Protein AF-A0A016V429-F1 (afdb_monomer_lite)

Structure (mmCIF, N/CA/C/O backbone):
data_AF-A0A016V429-F1
#
_entry.id   AF-A0A016V429-F1
#
loop_
_atom_site.group_PDB
_atom_site.id
_atom_site.type_symbol
_atom_site.label_atom_id
_atom_site.label_alt_id
_atom_site.label_comp_id
_atom_site.label_asym_id
_atom_site.label_entity_id
_atom_site.label_seq_id
_atom_site.pdbx_PDB_ins_code
_atom_site.Cartn_x
_atom_site.Cartn_y
_atom_site.Cartn_z
_atom_site.occupancy
_atom_site.B_iso_or_equiv
_atom_site.auth_seq_id
_atom_site.auth_comp_id
_atom_site.auth_asym_id
_atom_site.auth_atom_id
_atom_site.pdbx_PDB_model_num
ATOM 1 N N . MET A 1 1 ? 14.340 -14.396 -4.090 1.00 57.50 1 MET A N 1
ATOM 2 C CA . MET A 1 1 ? 15.186 -13.179 -4.189 1.00 57.50 1 MET A CA 1
ATOM 3 C C . MET A 1 1 ? 15.338 -12.693 -5.627 1.00 57.50 1 MET A C 1
ATOM 5 O O . MET A 1 1 ? 15.402 -11.489 -5.835 1.00 57.50 1 MET A O 1
ATOM 9 N N . GLU A 1 2 ? 15.303 -13.604 -6.596 1.00 68.06 2 GLU A N 1
ATOM 10 C CA . GLU A 1 2 ? 15.478 -13.384 -8.040 1.00 68.06 2 GLU A CA 1
ATOM 11 C C . GLU A 1 2 ? 14.732 -12.174 -8.629 1.00 68.06 2 GLU A C 1
ATOM 13 O O . GLU A 1 2 ? 15.353 -11.288 -9.207 1.00 68.06 2 GLU A O 1
ATOM 18 N N . ARG A 1 3 ? 13.422 -12.032 -8.366 1.00 79.69 3 ARG A N 1
ATOM 19 C CA . ARG A 1 3 ? 12.619 -10.899 -8.879 1.00 79.69 3 ARG A CA 1
ATOM 20 C C . ARG A 1 3 ? 13.082 -9.516 -8.407 1.00 79.69 3 ARG A C 1
ATOM 22 O O . ARG A 1 3 ? 12.845 -8.533 -9.094 1.00 79.69 3 ARG A O 1
ATOM 29 N N . ARG A 1 4 ? 13.695 -9.414 -7.223 1.00 83.88 4 ARG A N 1
ATOM 30 C CA . ARG A 1 4 ? 14.207 -8.132 -6.702 1.00 83.88 4 ARG A CA 1
ATOM 31 C C . ARG A 1 4 ? 15.504 -7.739 -7.391 1.00 83.88 4 ARG A C 1
ATOM 33 O O . ARG A 1 4 ? 15.675 -6.572 -7.711 1.00 83.88 4 ARG A O 1
ATOM 40 N N . ALA A 1 5 ? 16.392 -8.711 -7.592 1.00 88.81 5 ALA A N 1
ATOM 41 C CA . ALA A 1 5 ? 17.659 -8.496 -8.275 1.00 88.81 5 ALA A CA 1
ATOM 42 C C . ALA A 1 5 ? 17.420 -8.072 -9.730 1.00 88.81 5 ALA A C 1
ATOM 44 O O . ALA A 1 5 ? 17.981 -7.070 -10.155 1.00 88.81 5 ALA A O 1
ATOM 45 N N . ALA A 1 6 ? 16.494 -8.741 -10.425 1.00 94.00 6 ALA A N 1
ATOM 46 C CA . ALA A 1 6 ? 16.118 -8.398 -11.795 1.00 94.00 6 ALA A CA 1
ATOM 47 C C . ALA A 1 6 ? 15.610 -6.948 -11.936 1.00 94.00 6 ALA A C 1
ATOM 49 O O . ALA A 1 6 ? 16.101 -6.205 -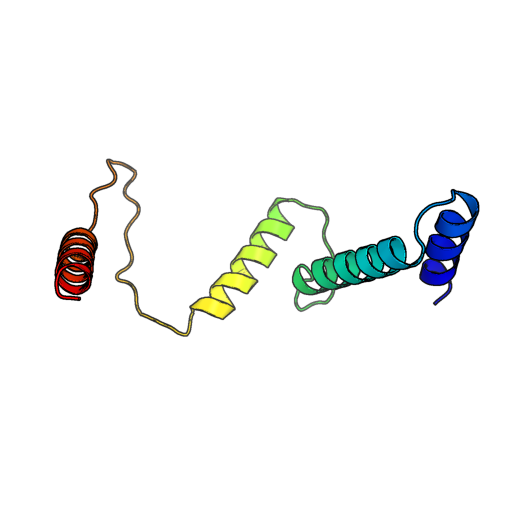12.775 1.00 94.00 6 ALA A O 1
ATOM 50 N N . VAL A 1 7 ? 14.694 -6.504 -11.063 1.00 90.00 7 VAL A N 1
ATOM 51 C CA . VAL A 1 7 ? 14.148 -5.129 -11.107 1.00 90.00 7 VAL A CA 1
ATOM 52 C C . VAL A 1 7 ? 15.224 -4.067 -10.842 1.00 90.00 7 VAL A C 1
ATOM 54 O O . VAL A 1 7 ? 15.173 -2.971 -11.398 1.00 90.00 7 VAL A O 1
ATOM 57 N N . LEU A 1 8 ? 16.199 -4.364 -9.977 1.00 92.62 8 LEU A N 1
ATOM 58 C CA . LEU A 1 8 ? 17.298 -3.439 -9.690 1.00 92.62 8 LEU A CA 1
ATOM 59 C C . LEU A 1 8 ? 18.345 -3.416 -10.809 1.00 92.62 8 LEU A C 1
ATOM 61 O O . LEU A 1 8 ? 18.885 -2.346 -11.079 1.00 92.62 8 LEU A O 1
ATOM 65 N N . ALA A 1 9 ? 18.597 -4.555 -11.459 1.00 93.38 9 ALA A N 1
ATOM 66 C CA . ALA A 1 9 ? 19.469 -4.649 -12.627 1.00 93.38 9 ALA A CA 1
ATOM 67 C C . ALA A 1 9 ? 18.896 -3.855 -13.809 1.00 93.38 9 ALA A C 1
ATOM 69 O O . ALA A 1 9 ? 19.574 -2.981 -14.338 1.00 93.38 9 ALA A O 1
ATOM 70 N N . GLU A 1 10 ? 17.610 -4.037 -14.117 1.00 93.62 10 GLU A N 1
ATOM 71 C CA . GLU A 1 10 ? 16.918 -3.283 -15.170 1.00 93.62 10 GLU A CA 1
ATOM 72 C C . GLU A 1 10 ? 16.951 -1.767 -14.903 1.00 93.62 10 GLU A C 1
ATOM 74 O O . GLU A 1 10 ? 17.109 -0.952 -15.808 1.00 93.62 10 GLU A O 1
ATOM 79 N N . ALA A 1 11 ? 16.822 -1.354 -13.637 1.00 93.06 11 ALA A N 1
ATOM 80 C CA . ALA A 1 11 ? 16.945 0.053 -13.273 1.00 93.06 11 ALA A CA 1
ATOM 81 C C . ALA A 1 11 ? 18.363 0.597 -13.484 1.00 93.06 11 ALA A C 1
ATOM 83 O O . ALA A 1 11 ? 18.495 1.726 -13.950 1.00 93.06 11 ALA A O 1
ATOM 84 N N . ALA A 1 12 ? 19.396 -0.184 -13.159 1.00 92.19 12 ALA A N 1
ATOM 85 C CA . ALA A 1 12 ? 20.781 0.204 -13.395 1.00 92.19 12 ALA A CA 1
ATOM 86 C C . ALA A 1 12 ? 21.078 0.343 -14.898 1.00 92.19 12 ALA A C 1
ATOM 88 O O . ALA A 1 12 ? 21.671 1.339 -15.305 1.00 92.19 12 ALA A O 1
ATOM 89 N N . GLU A 1 13 ? 20.599 -0.596 -15.717 1.00 95.19 13 GLU A N 1
ATOM 90 C CA . GLU A 1 13 ? 20.725 -0.554 -17.181 1.00 95.19 13 GLU A CA 1
ATOM 91 C C . GLU A 1 13 ? 19.984 0.642 -17.792 1.00 95.19 13 GLU A C 1
ATOM 93 O O . GLU A 1 13 ? 20.507 1.323 -18.669 1.00 95.19 13 GLU A O 1
ATOM 98 N N . ALA A 1 14 ? 18.796 0.964 -17.277 1.00 95.25 14 ALA A N 1
ATOM 99 C CA . ALA A 1 14 ? 18.002 2.108 -17.720 1.00 95.25 14 ALA A CA 1
ATOM 100 C C . ALA A 1 14 ? 18.503 3.468 -17.184 1.00 95.25 14 ALA A C 1
ATOM 102 O O . ALA A 1 14 ? 17.813 4.476 -17.344 1.00 95.25 14 ALA A O 1
ATOM 103 N N . GLY A 1 15 ? 19.640 3.512 -16.476 1.00 93.44 15 GLY A N 1
ATOM 104 C CA . GLY A 1 15 ? 20.168 4.735 -15.858 1.00 93.44 15 GLY A CA 1
ATOM 105 C C . GLY A 1 15 ? 19.283 5.307 -14.741 1.00 93.44 15 GLY A C 1
ATOM 106 O O . GLY A 1 15 ? 19.441 6.459 -14.334 1.00 93.44 15 GLY A O 1
ATOM 107 N N . ARG A 1 16 ? 18.329 4.522 -14.227 1.00 92.62 16 ARG A N 1
ATOM 108 C CA . ARG A 1 16 ? 17.444 4.909 -13.125 1.00 92.62 16 ARG A CA 1
ATOM 109 C C . ARG A 1 16 ? 18.159 4.717 -11.792 1.00 92.62 16 ARG A C 1
ATOM 111 O O . ARG A 1 16 ? 18.976 3.819 -11.601 1.00 92.62 16 ARG A O 1
ATOM 118 N N . SER A 1 17 ? 17.797 5.527 -10.799 1.00 93.56 17 SER A N 1
ATOM 119 C CA . SER A 1 17 ? 18.372 5.385 -9.460 1.00 93.56 17 SER A CA 1
ATOM 120 C C . SER A 1 17 ? 18.007 4.032 -8.837 1.00 93.56 17 SER A C 1
ATOM 122 O O . SER A 1 17 ? 16.846 3.761 -8.505 1.00 93.56 17 SER A O 1
ATOM 124 N N . VAL A 1 18 ? 19.028 3.210 -8.584 1.00 93.62 18 VAL A N 1
ATOM 125 C CA . VAL A 1 18 ? 18.904 1.929 -7.867 1.00 93.62 18 VAL A CA 1
ATOM 126 C C . VAL A 1 18 ? 18.315 2.144 -6.469 1.00 93.62 18 VAL A C 1
ATOM 128 O O . VAL A 1 18 ? 17.490 1.357 -6.003 1.00 93.62 18 VAL A O 1
ATOM 131 N N . ARG A 1 19 ? 18.677 3.247 -5.797 1.00 94.44 19 ARG A N 1
ATOM 132 C CA . ARG A 1 19 ? 18.179 3.576 -4.452 1.00 94.44 19 ARG A CA 1
ATOM 133 C C . ARG A 1 19 ? 16.679 3.875 -4.451 1.00 94.44 19 ARG A C 1
ATOM 135 O O . ARG A 1 19 ? 15.987 3.402 -3.549 1.00 94.44 19 ARG A O 1
ATOM 142 N N . ILE A 1 20 ? 16.193 4.640 -5.431 1.00 93.56 20 ILE A N 1
ATOM 143 C CA . ILE A 1 20 ? 14.761 4.949 -5.572 1.00 93.56 20 ILE A CA 1
ATOM 144 C C . ILE A 1 20 ? 13.993 3.673 -5.906 1.00 93.56 20 ILE A C 1
ATOM 146 O O . ILE A 1 20 ? 13.089 3.301 -5.167 1.00 93.56 20 ILE A O 1
ATOM 150 N N . THR A 1 21 ? 14.447 2.918 -6.906 1.00 92.81 21 THR A N 1
ATOM 151 C CA . THR A 1 21 ? 13.806 1.660 -7.318 1.00 92.81 21 THR A CA 1
ATOM 152 C C . THR A 1 21 ? 13.712 0.656 -6.166 1.00 92.81 21 THR A C 1
ATOM 154 O O . THR A 1 21 ? 12.677 0.023 -5.954 1.00 92.81 21 THR A O 1
ATOM 157 N N . ARG A 1 22 ? 14.770 0.538 -5.351 1.00 92.62 22 ARG A N 1
ATOM 158 C CA . ARG A 1 22 ? 14.767 -0.323 -4.161 1.00 92.62 22 ARG A CA 1
ATOM 159 C C . ARG A 1 22 ? 13.716 0.114 -3.143 1.00 92.62 22 ARG A C 1
ATOM 161 O O . ARG A 1 22 ? 13.046 -0.739 -2.557 1.00 92.62 22 ARG A O 1
ATOM 168 N N . ARG A 1 23 ? 13.577 1.425 -2.928 1.00 94.56 23 ARG A N 1
ATOM 169 C CA . ARG A 1 23 ? 12.564 2.000 -2.034 1.00 94.56 23 ARG A CA 1
ATOM 170 C C . ARG A 1 23 ? 11.158 1.755 -2.574 1.00 94.56 23 ARG A C 1
ATOM 172 O O . ARG A 1 23 ? 10.313 1.288 -1.821 1.00 94.56 23 ARG A O 1
ATOM 179 N N . ASP A 1 24 ? 10.924 1.986 -3.858 1.00 90.44 24 ASP A N 1
ATOM 180 C CA . ASP A 1 24 ? 9.611 1.798 -4.480 1.00 90.44 24 ASP A CA 1
ATOM 181 C C . ASP A 1 24 ? 9.183 0.333 -4.466 1.00 90.44 24 ASP A C 1
ATOM 183 O O . ASP A 1 24 ? 8.041 0.016 -4.128 1.00 90.44 24 ASP A O 1
ATOM 187 N N . PHE A 1 25 ? 10.121 -0.582 -4.722 1.00 87.12 25 PHE A N 1
ATOM 188 C CA . PHE A 1 25 ? 9.879 -2.012 -4.578 1.00 87.12 25 PHE A CA 1
ATOM 189 C C . PHE A 1 25 ? 9.471 -2.372 -3.140 1.00 87.12 25 PHE A C 1
ATOM 191 O O . PHE A 1 25 ? 8.525 -3.139 -2.931 1.00 87.12 25 PHE A O 1
ATOM 198 N N . ALA A 1 26 ? 10.174 -1.832 -2.137 1.00 88.44 26 ALA A N 1
ATOM 199 C CA . ALA A 1 26 ? 9.843 -2.054 -0.732 1.00 88.44 26 ALA A CA 1
ATOM 200 C C . ALA A 1 26 ? 8.456 -1.487 -0.391 1.00 88.44 26 ALA A C 1
ATOM 202 O O . ALA A 1 26 ? 7.621 -2.216 0.139 1.00 88.44 26 ALA A O 1
ATOM 203 N N . ASN A 1 27 ? 8.177 -0.246 -0.790 1.00 88.12 27 ASN A N 1
ATOM 204 C CA . ASN A 1 27 ? 6.897 0.421 -0.567 1.00 88.12 27 ASN A CA 1
ATOM 205 C C . ASN A 1 27 ? 5.732 -0.337 -1.209 1.00 88.12 27 ASN A C 1
ATOM 207 O O . ASN A 1 27 ? 4.711 -0.562 -0.561 1.00 88.12 27 ASN A O 1
ATOM 211 N N . ARG A 1 28 ? 5.880 -0.789 -2.460 1.00 83.69 28 ARG A N 1
ATOM 212 C CA . ARG A 1 28 ? 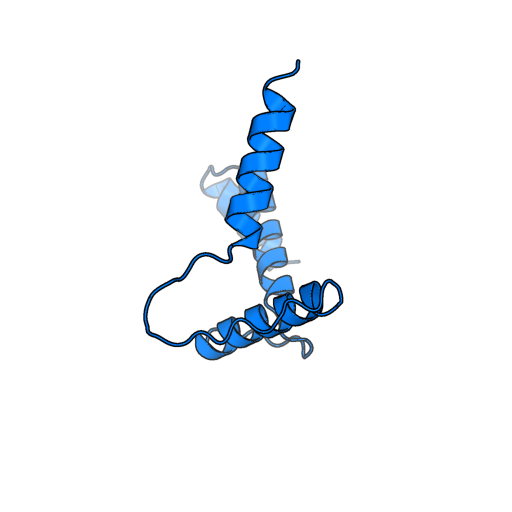4.864 -1.596 -3.149 1.00 83.69 28 ARG A CA 1
ATOM 213 C C . ARG A 1 28 ? 4.602 -2.911 -2.419 1.00 83.69 28 ARG A C 1
ATOM 215 O O . ARG A 1 28 ? 3.448 -3.312 -2.291 1.00 83.69 28 ARG A O 1
ATOM 222 N N . LYS A 1 29 ? 5.650 -3.574 -1.918 1.00 82.50 29 LYS A N 1
ATOM 223 C CA . LYS A 1 29 ? 5.503 -4.807 -1.134 1.00 82.50 29 LYS A CA 1
ATOM 224 C C . LYS A 1 29 ? 4.756 -4.549 0.175 1.00 82.50 29 LYS A C 1
ATOM 226 O O . LYS A 1 29 ? 3.842 -5.309 0.472 1.00 82.50 29 LYS A O 1
ATOM 231 N N . THR A 1 30 ? 5.107 -3.487 0.901 1.00 80.44 30 THR A N 1
ATOM 232 C CA . THR A 1 30 ? 4.448 -3.091 2.156 1.00 80.44 30 THR A CA 1
ATOM 233 C C . THR A 1 30 ? 2.970 -2.772 1.940 1.00 80.44 30 THR A C 1
ATOM 235 O O . THR A 1 30 ? 2.117 -3.281 2.665 1.00 80.44 30 THR A O 1
ATOM 238 N N . LYS A 1 31 ? 2.643 -2.002 0.892 1.00 76.94 31 LYS A N 1
ATOM 239 C CA . LYS A 1 31 ? 1.252 -1.725 0.506 1.00 76.94 31 LYS A CA 1
ATOM 240 C C . LYS A 1 31 ? 0.497 -3.010 0.160 1.00 76.94 31 LYS A C 1
ATOM 242 O O . LYS A 1 31 ? -0.618 -3.201 0.625 1.00 76.94 31 LYS A O 1
ATOM 247 N N . MET A 1 32 ? 1.119 -3.931 -0.582 1.00 76.19 32 MET A N 1
ATOM 248 C CA . MET A 1 32 ? 0.491 -5.221 -0.882 1.00 76.19 32 MET A CA 1
ATOM 249 C C . MET A 1 32 ? 0.259 -6.083 0.352 1.00 76.19 32 MET A C 1
ATOM 251 O O . MET A 1 32 ? -0.730 -6.798 0.38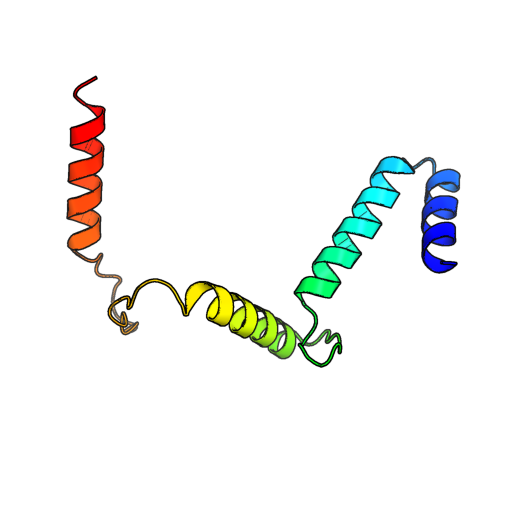9 1.00 76.19 32 MET A O 1
ATOM 255 N N . THR A 1 33 ? 1.147 -6.057 1.345 1.00 72.62 33 THR A N 1
ATOM 256 C CA . THR A 1 33 ? 0.929 -6.807 2.588 1.00 72.62 33 THR A CA 1
ATOM 257 C C . THR A 1 33 ? -0.170 -6.209 3.452 1.00 72.62 33 THR A C 1
ATOM 259 O O . THR A 1 33 ? -0.909 -6.974 4.052 1.00 72.62 33 THR A O 1
ATOM 262 N N . ALA A 1 34 ? -0.321 -4.884 3.476 1.00 66.62 34 ALA A N 1
ATOM 263 C CA . ALA A 1 34 ? -1.408 -4.229 4.206 1.00 66.62 34 ALA A CA 1
ATOM 264 C C . ALA A 1 34 ? -2.785 -4.477 3.562 1.00 66.62 34 ALA A C 1
ATOM 266 O O . ALA A 1 34 ? -3.790 -4.531 4.253 1.00 66.62 34 ALA A O 1
ATOM 267 N N . LEU A 1 35 ? -2.822 -4.663 2.239 1.00 73.06 35 LEU A N 1
ATOM 268 C CA . LEU A 1 35 ? -4.041 -4.950 1.474 1.00 73.06 35 LEU A CA 1
ATOM 269 C C . LEU A 1 35 ? -4.297 -6.453 1.279 1.00 73.06 35 LEU A C 1
ATOM 271 O O . LEU A 1 35 ? -5.180 -6.841 0.511 1.00 73.06 35 LEU A O 1
ATOM 275 N N . ARG A 1 36 ? -3.501 -7.320 1.913 1.00 76.81 36 ARG A N 1
ATOM 276 C CA . ARG A 1 36 ? -3.763 -8.760 1.907 1.00 76.81 36 ARG A CA 1
ATOM 277 C C . ARG A 1 36 ? -4.872 -9.077 2.886 1.00 76.81 36 ARG A C 1
ATOM 279 O O . ARG A 1 36 ? -4.930 -8.527 3.979 1.00 76.81 36 ARG A O 1
ATOM 286 N N . ARG A 1 37 ? -5.703 -10.034 2.493 1.00 72.12 37 ARG A N 1
ATOM 287 C CA . ARG A 1 37 ? -6.635 -10.666 3.415 1.00 72.12 37 ARG A CA 1
ATOM 288 C C . ARG A 1 37 ? -5.884 -11.402 4.534 1.00 72.12 37 ARG A C 1
ATOM 290 O O . ARG A 1 37 ? -4.743 -11.817 4.298 1.00 72.12 37 ARG A O 1
ATOM 297 N N . PRO A 1 38 ? -6.518 -11.633 5.695 1.00 73.75 38 PRO A N 1
ATOM 298 C CA . PRO A 1 38 ? -5.971 -12.492 6.750 1.00 73.75 38 PRO A CA 1
ATOM 299 C C . PRO A 1 38 ? -5.568 -13.878 6.225 1.00 73.75 38 PRO A C 1
ATOM 301 O O . PRO A 1 38 ? -4.536 -14.420 6.606 1.00 73.75 38 PRO A O 1
ATOM 304 N N . GLU A 1 39 ? -6.311 -14.395 5.244 1.00 78.38 39 GLU A N 1
ATOM 305 C CA . GLU A 1 39 ? -6.022 -15.651 4.535 1.00 78.38 39 GLU A CA 1
ATOM 306 C C . GLU A 1 39 ? -4.809 -15.568 3.575 1.00 78.38 39 GLU A C 1
ATOM 308 O O . GLU A 1 39 ? -4.543 -16.491 2.808 1.00 78.38 39 GLU A O 1
ATOM 313 N N . GLY A 1 40 ? -4.092 -14.441 3.533 1.00 75.56 40 GLY A N 1
ATOM 314 C CA . GLY A 1 40 ? -2.881 -14.224 2.733 1.00 75.56 40 GLY A CA 1
ATOM 315 C C . GLY A 1 40 ? -3.111 -14.009 1.232 1.00 75.56 40 GLY A C 1
ATOM 316 O O . GLY A 1 40 ? -2.173 -13.657 0.508 1.00 75.56 40 GLY A O 1
ATOM 317 N N . THR A 1 41 ? -4.347 -14.170 0.757 1.00 80.06 41 THR A N 1
ATOM 318 C CA . THR A 1 41 ? -4.696 -14.056 -0.663 1.00 80.06 41 THR A CA 1
ATOM 319 C C . THR A 1 41 ? -4.811 -12.592 -1.092 1.00 80.06 41 THR A C 1
ATOM 321 O O . THR A 1 41 ? -5.373 -11.748 -0.391 1.00 80.06 41 THR A O 1
ATOM 324 N N . THR A 1 42 ? -4.272 -12.284 -2.271 1.00 71.25 42 THR A N 1
ATOM 325 C CA . THR A 1 42 ? -4.331 -10.958 -2.895 1.00 71.25 42 THR A CA 1
ATOM 326 C C . THR A 1 42 ? -5.381 -10.962 -3.995 1.00 71.25 42 THR A C 1
ATOM 328 O O . THR A 1 42 ? -5.298 -11.795 -4.895 1.00 71.25 42 THR A O 1
ATOM 331 N N . SER A 1 43 ? -6.334 -10.035 -3.952 1.00 76.75 43 SER A N 1
ATOM 332 C CA . SER A 1 43 ? -7.365 -9.893 -4.984 1.00 76.75 43 SER A CA 1
ATOM 333 C C . SER A 1 43 ? -7.189 -8.585 -5.745 1.00 76.75 43 SER A C 1
ATOM 335 O O . SER A 1 43 ? -6.842 -7.571 -5.146 1.00 76.75 43 SER A O 1
ATOM 337 N N . SER A 1 44 ? -7.443 -8.613 -7.053 1.00 75.06 44 SER A N 1
ATOM 338 C CA . SER A 1 44 ? -7.511 -7.429 -7.919 1.00 75.06 44 SER A CA 1
ATOM 339 C C . SER A 1 44 ? -8.938 -6.899 -8.099 1.00 75.06 44 SER A C 1
ATOM 341 O O . SER A 1 44 ? -9.131 -5.889 -8.768 1.00 75.06 44 SER A O 1
ATOM 343 N N . SER A 1 45 ? -9.945 -7.574 -7.534 1.00 82.75 45 SER A N 1
ATOM 344 C CA . SER A 1 45 ? -11.338 -7.129 -7.612 1.00 82.75 45 SER A CA 1
ATOM 345 C C . SER A 1 45 ? -11.560 -5.930 -6.693 1.00 82.75 45 SER A C 1
ATOM 347 O O . SER A 1 45 ? -11.322 -6.031 -5.488 1.00 82.75 45 SER A O 1
ATOM 349 N N . THR A 1 46 ? -12.077 -4.828 -7.245 1.00 80.38 46 THR A N 1
ATOM 350 C CA . THR A 1 46 ? -12.369 -3.586 -6.509 1.00 80.38 46 THR A CA 1
ATOM 351 C C . THR A 1 46 ? -13.216 -3.850 -5.269 1.00 80.38 46 THR A C 1
ATOM 353 O O . THR A 1 46 ? -12.802 -3.512 -4.167 1.00 80.38 46 THR A O 1
ATOM 356 N N . ARG A 1 47 ? -14.324 -4.586 -5.419 1.00 83.88 47 ARG A N 1
ATOM 357 C CA . ARG A 1 47 ? -15.235 -4.934 -4.316 1.00 83.88 47 ARG A CA 1
ATOM 358 C C . ARG A 1 47 ? -14.546 -5.731 -3.206 1.00 83.88 47 ARG A C 1
ATOM 360 O O . ARG A 1 47 ? -14.869 -5.602 -2.029 1.00 83.88 47 ARG A O 1
ATOM 367 N N . VAL A 1 48 ? -13.590 -6.584 -3.575 1.00 80.44 48 VAL A N 1
ATOM 368 C CA . VAL A 1 48 ? -12.806 -7.352 -2.605 1.00 80.44 48 VAL A CA 1
ATOM 369 C C . VAL A 1 48 ? -11.789 -6.463 -1.894 1.00 80.44 48 VAL A C 1
ATOM 371 O O . VAL A 1 48 ? -11.628 -6.604 -0.685 1.00 80.44 48 VAL A O 1
ATOM 374 N N . MET A 1 49 ? -11.120 -5.562 -2.615 1.00 83.31 49 MET A N 1
ATOM 375 C CA . MET A 1 49 ? -10.175 -4.611 -2.030 1.00 83.31 49 MET A CA 1
ATOM 376 C C . MET A 1 49 ? -10.864 -3.627 -1.084 1.00 83.31 49 MET A C 1
ATOM 378 O O . MET A 1 49 ? -10.370 -3.417 0.018 1.00 83.31 49 MET A O 1
ATOM 382 N N . GLU A 1 50 ? -12.013 -3.078 -1.479 1.00 84.00 50 GLU A N 1
ATOM 383 C CA . GLU A 1 50 ? -12.837 -2.198 -0.642 1.00 84.00 50 GLU A CA 1
ATOM 384 C C . GLU A 1 50 ? -13.203 -2.876 0.674 1.00 84.00 50 GLU A C 1
ATOM 386 O O . GLU A 1 50 ? -13.024 -2.288 1.737 1.00 84.00 50 GLU A O 1
ATOM 391 N N . LYS A 1 51 ? -13.617 -4.148 0.620 1.00 86.56 51 LYS A N 1
ATOM 392 C CA . LYS A 1 51 ? -13.918 -4.919 1.827 1.00 86.56 51 LYS A CA 1
ATOM 393 C C . LYS A 1 51 ? -12.690 -5.099 2.725 1.00 86.56 51 LYS A C 1
ATOM 395 O O . LYS A 1 51 ? -12.793 -4.926 3.928 1.00 86.56 51 LYS A O 1
ATOM 400 N N . VAL A 1 52 ? -11.524 -5.416 2.15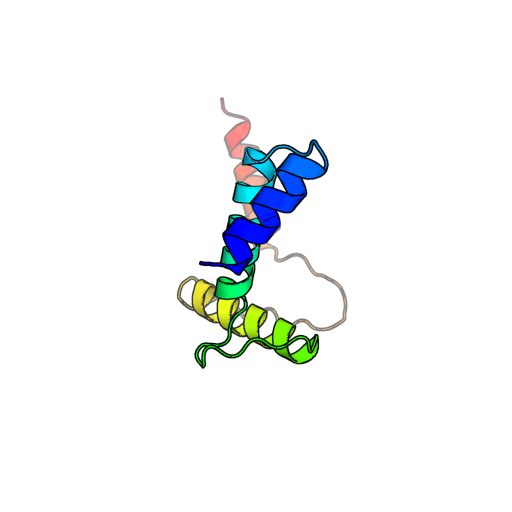7 1.00 83.38 52 VAL A N 1
ATOM 401 C CA . VAL A 1 52 ? -10.283 -5.586 2.940 1.00 83.38 52 VAL A CA 1
ATOM 402 C C . VAL A 1 52 ? -9.868 -4.285 3.621 1.00 83.38 52 VAL A C 1
ATOM 404 O O . VAL A 1 52 ? -9.448 -4.304 4.773 1.00 83.38 52 VAL A O 1
ATOM 407 N N . ILE A 1 53 ? -10.003 -3.158 2.921 1.00 82.50 53 ILE A N 1
ATOM 408 C CA . ILE A 1 53 ? -9.723 -1.830 3.470 1.00 82.50 53 ILE A CA 1
ATOM 409 C C . ILE A 1 53 ? -10.712 -1.506 4.596 1.00 82.50 53 ILE A C 1
ATOM 411 O O . ILE A 1 53 ? -10.290 -1.051 5.656 1.00 82.50 53 ILE A O 1
ATOM 415 N N . TYR A 1 54 ? -12.003 -1.774 4.385 1.00 84.12 54 TYR A N 1
ATOM 416 C CA . TYR A 1 54 ? -13.041 -1.564 5.390 1.00 84.12 54 TYR A CA 1
ATOM 417 C C . TYR A 1 54 ? -12.795 -2.412 6.641 1.00 84.12 54 TYR A C 1
ATOM 419 O O . TYR A 1 54 ? -12.696 -1.855 7.725 1.00 84.12 54 TYR A O 1
ATOM 427 N N . ASP A 1 55 ? -12.604 -3.725 6.499 1.00 82.50 55 ASP A N 1
ATOM 428 C CA . ASP A 1 55 ? -12.360 -4.640 7.622 1.00 82.50 55 ASP A CA 1
ATOM 429 C C . ASP A 1 55 ? -11.088 -4.232 8.408 1.00 82.50 55 ASP A C 1
ATOM 431 O O . ASP A 1 55 ? -11.075 -4.263 9.639 1.00 82.50 55 ASP A O 1
ATOM 435 N N . PHE A 1 56 ? -10.036 -3.777 7.708 1.00 79.12 56 PHE A N 1
ATOM 436 C CA . PHE A 1 56 ? -8.792 -3.283 8.312 1.00 79.12 56 PHE A CA 1
ATOM 437 C C . PHE A 1 56 ? -8.993 -2.008 9.141 1.00 79.12 56 PHE A C 1
ATOM 439 O O . PHE A 1 56 ? -8.516 -1.928 10.273 1.00 79.12 56 PHE A O 1
ATOM 446 N N . TYR A 1 57 ? -9.687 -1.007 8.595 1.00 80.88 57 TYR A N 1
ATOM 447 C CA . TYR A 1 57 ? -9.932 0.244 9.314 1.00 80.88 57 TYR A CA 1
ATOM 448 C C . TYR A 1 57 ? -10.975 0.085 10.419 1.00 80.88 57 TYR A C 1
ATOM 450 O O . TYR A 1 57 ? -10.793 0.660 11.488 1.00 80.88 57 TYR A O 1
ATOM 458 N N . SER A 1 58 ? -12.002 -0.739 10.216 1.00 79.75 58 SER A N 1
ATOM 459 C CA . SER A 1 58 ? -12.960 -1.083 11.266 1.00 79.75 58 SER A CA 1
ATOM 460 C C . SER A 1 58 ? -12.240 -1.708 12.458 1.00 79.75 58 SER A C 1
ATOM 462 O O . SER A 1 58 ? -12.373 -1.188 13.552 1.00 79.75 58 SER A O 1
ATOM 464 N N . GLY A 1 59 ? -11.358 -2.697 12.265 1.00 78.88 59 GLY A N 1
ATOM 465 C CA . GLY A 1 59 ? -10.586 -3.284 13.372 1.00 78.88 59 GLY A CA 1
ATOM 466 C C . GLY A 1 59 ? -9.601 -2.327 14.065 1.00 78.88 59 GLY A C 1
ATOM 467 O O . GLY A 1 59 ? -9.268 -2.532 15.230 1.00 78.88 59 GLY A O 1
ATOM 468 N N . LEU A 1 60 ? -9.135 -1.278 13.375 1.00 76.19 60 LEU A N 1
ATOM 469 C CA . LEU A 1 60 ? -8.271 -0.236 13.951 1.00 76.19 60 LEU A CA 1
ATOM 470 C C . LEU A 1 60 ? -9.041 0.783 14.797 1.00 76.19 60 LEU A C 1
ATOM 472 O O . LEU A 1 60 ? -8.481 1.330 15.746 1.00 76.19 60 LEU A O 1
ATOM 476 N N . PHE A 1 61 ? -10.290 1.067 14.429 1.00 68.00 61 PHE A N 1
ATOM 477 C CA . PHE A 1 61 ? -11.114 2.093 15.066 1.00 68.00 61 PHE A CA 1
ATOM 478 C C . PHE A 1 61 ? -12.232 1.519 15.954 1.00 68.00 61 PHE A C 1
ATOM 480 O O . PHE A 1 61 ? -12.818 2.273 16.725 1.00 68.00 61 PHE A O 1
ATOM 487 N N . ASP A 1 62 ? -12.466 0.202 15.936 1.00 66.75 62 ASP A N 1
ATOM 488 C CA . ASP A 1 62 ? -13.484 -0.487 16.750 1.00 66.75 62 ASP A CA 1
ATOM 489 C C . ASP A 1 62 ? -13.227 -0.378 18.263 1.00 66.75 62 ASP A C 1
ATOM 491 O O . ASP A 1 62 ? -14.135 -0.584 19.065 1.00 66.75 62 ASP A O 1
ATOM 495 N N . SER A 1 63 ? -11.998 -0.051 18.687 1.00 61.31 63 SER A N 1
ATOM 496 C CA . SER A 1 63 ? -11.634 0.012 20.109 1.00 61.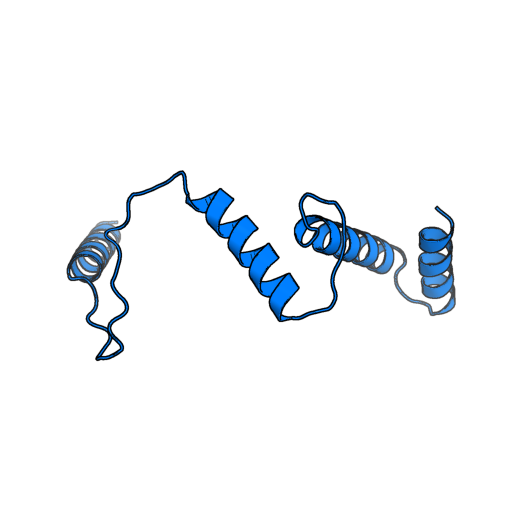31 63 SER A CA 1
ATOM 497 C C . SER A 1 63 ? -11.681 1.408 20.731 1.00 61.31 63 SER A C 1
ATOM 499 O O . SER A 1 63 ? -11.479 1.521 21.942 1.00 61.31 63 SER A O 1
ATOM 501 N N . HIS A 1 64 ? -11.936 2.481 19.971 1.00 62.69 64 HIS A N 1
ATOM 502 C CA . HIS A 1 64 ? -11.906 3.833 20.532 1.00 62.69 64 HIS A CA 1
ATOM 503 C C . HIS A 1 64 ? -13.084 4.695 20.084 1.00 62.69 64 HIS A C 1
ATOM 505 O O . HIS A 1 64 ? -13.124 5.207 18.971 1.00 62.69 64 HIS A O 1
ATOM 511 N N . VAL A 1 65 ? -13.949 4.952 21.071 1.00 54.03 65 VAL A N 1
ATOM 512 C CA . VAL A 1 65 ? -15.104 5.856 21.065 1.00 54.03 65 VAL A CA 1
ATOM 513 C C . VAL A 1 65 ? -16.355 5.210 20.469 1.00 54.03 65 VAL A C 1
ATOM 515 O O . VAL A 1 65 ? -16.502 5.083 19.258 1.00 54.03 65 VAL A O 1
ATOM 518 N N . HIS A 1 66 ? -17.318 4.881 21.338 1.00 58.28 66 HIS A N 1
ATOM 519 C CA . HIS A 1 66 ? -18.722 4.802 20.938 1.00 58.28 66 HIS A CA 1
ATOM 520 C C . HIS A 1 66 ? -19.140 6.183 20.431 1.00 58.28 66 HIS A C 1
ATOM 522 O O . HIS A 1 66 ? -19.635 7.021 21.184 1.00 58.28 66 HIS A O 1
ATOM 528 N N . LEU A 1 67 ? -18.886 6.448 19.154 1.00 55.91 67 LEU A N 1
ATOM 529 C CA . LEU A 1 67 ? -19.495 7.573 18.481 1.00 55.91 67 LEU A CA 1
ATOM 530 C C . LEU A 1 67 ? -20.991 7.254 18.389 1.00 55.91 67 LEU A C 1
ATOM 532 O O . LEU A 1 67 ? -21.344 6.141 17.985 1.00 55.91 67 LEU A O 1
ATOM 536 N N . PRO A 1 68 ? -21.883 8.180 18.785 1.00 54.97 68 PRO A N 1
ATOM 537 C CA . PRO A 1 68 ? -23.300 8.001 18.530 1.00 54.97 68 PRO A CA 1
ATOM 538 C C . PRO A 1 68 ? -23.448 7.769 17.031 1.00 54.97 68 PRO A C 1
ATOM 540 O O . PRO A 1 68 ? -22.961 8.569 16.235 1.00 54.97 68 PRO A O 1
ATOM 543 N N . LEU A 1 69 ? -24.041 6.630 16.672 1.00 51.00 69 LEU A N 1
ATOM 544 C CA . LEU A 1 69 ? -24.247 6.196 15.300 1.00 51.00 69 LEU A CA 1
ATOM 545 C C . LEU A 1 69 ? -24.972 7.315 14.548 1.00 51.00 69 LEU A C 1
ATOM 547 O O . LEU A 1 69 ? -26.198 7.430 14.629 1.00 51.00 69 LEU A O 1
ATOM 551 N N . CYS A 1 70 ? -24.208 8.156 13.849 1.00 47.44 70 CYS A N 1
ATOM 552 C CA . CYS A 1 70 ? -24.736 9.152 12.938 1.00 47.44 70 CYS A CA 1
ATOM 553 C C . CYS A 1 70 ? -25.448 8.369 11.844 1.00 47.44 70 CYS A C 1
ATOM 555 O O . CYS A 1 70 ? -24.826 7.901 10.893 1.00 47.44 70 CYS A O 1
ATOM 557 N N . HIS A 1 71 ? -26.753 8.169 12.025 1.00 50.53 71 HIS A N 1
ATOM 558 C CA . HIS A 1 71 ? -27.630 7.714 10.969 1.00 50.53 71 HIS A CA 1
ATOM 559 C C . HIS A 1 71 ? -27.460 8.714 9.838 1.00 50.53 71 HIS A C 1
ATOM 561 O O . HIS A 1 71 ? -27.915 9.854 9.936 1.00 50.53 71 HIS A O 1
ATOM 567 N N . PHE A 1 72 ? -26.757 8.293 8.794 1.00 48.59 72 PHE A N 1
ATOM 568 C CA . PHE A 1 72 ? -26.716 9.002 7.534 1.00 48.59 72 PHE A CA 1
ATOM 569 C C . PHE A 1 72 ? -28.123 8.891 6.944 1.00 48.59 72 PHE A C 1
ATOM 571 O O . PHE A 1 72 ? -28.432 7.969 6.196 1.00 48.59 72 PHE A O 1
ATOM 578 N N . ARG A 1 73 ? -29.028 9.764 7.392 1.00 45.00 73 ARG A N 1
ATOM 579 C CA . ARG A 1 73 ? -30.223 10.066 6.618 1.00 45.00 73 ARG A CA 1
ATOM 580 C C . ARG A 1 73 ? -29.759 10.951 5.475 1.00 45.00 73 ARG A C 1
ATOM 582 O O . ARG A 1 73 ? -29.000 11.890 5.696 1.00 45.00 73 ARG A O 1
ATOM 589 N N . GLU A 1 74 ? -30.183 10.600 4.271 1.00 51.69 74 GLU A N 1
ATOM 590 C CA . GLU A 1 74 ? -29.772 11.190 2.992 1.00 51.69 74 GLU A CA 1
ATOM 591 C C . GLU A 1 74 ? -30.162 12.678 2.835 1.00 51.69 74 GLU A C 1
ATOM 593 O O . GLU A 1 74 ? -29.897 13.290 1.802 1.00 51.69 74 GLU A O 1
ATOM 598 N N . ASP A 1 75 ? -30.697 13.310 3.882 1.00 56.50 75 ASP A N 1
ATOM 599 C CA . ASP A 1 75 ? -31.374 14.596 3.807 1.00 56.50 75 ASP A CA 1
ATOM 600 C C . ASP A 1 75 ? -30.619 15.632 4.652 1.00 56.50 75 ASP A C 1
ATOM 602 O O . ASP A 1 75 ? -30.927 15.871 5.818 1.00 56.50 75 ASP A O 1
ATOM 606 N N . GLY A 1 76 ? -29.612 16.263 4.047 1.00 57.94 76 GLY A N 1
ATOM 607 C CA . GLY A 1 76 ? -28.997 17.487 4.563 1.00 57.94 76 GLY A CA 1
ATOM 608 C C . GLY A 1 76 ? -28.055 17.275 5.749 1.00 57.94 76 GLY A C 1
ATOM 609 O O . GLY A 1 76 ? -28.454 17.046 6.884 1.00 57.94 76 GLY A O 1
ATOM 610 N N . TYR A 1 77 ? -26.763 17.442 5.486 1.00 58.47 77 TYR A N 1
ATOM 611 C CA . TYR A 1 77 ? -25.711 17.504 6.494 1.00 58.47 77 TYR A CA 1
ATOM 612 C C . TYR A 1 77 ? -26.013 18.574 7.562 1.00 58.47 77 TYR A C 1
ATOM 614 O O . TYR A 1 77 ? -25.711 19.755 7.387 1.00 58.47 77 TYR A O 1
ATOM 622 N N . VAL A 1 78 ? -26.602 18.168 8.688 1.00 63.34 78 VAL A N 1
ATOM 623 C CA . VAL A 1 78 ? -26.705 19.002 9.887 1.00 63.34 78 VAL A CA 1
ATOM 624 C C . VAL A 1 78 ? -25.432 18.785 10.690 1.00 63.34 78 VAL A C 1
ATOM 626 O O . VAL A 1 78 ? -25.227 17.724 11.276 1.00 63.34 78 VAL A O 1
ATOM 629 N N . MET A 1 79 ? -24.559 19.794 10.703 1.00 56.19 79 MET A N 1
ATOM 630 C CA . MET A 1 79 ? -23.379 19.806 11.567 1.00 56.19 79 MET A CA 1
ATOM 631 C C . MET A 1 79 ? -23.792 19.524 13.019 1.00 56.19 79 MET A C 1
ATOM 633 O O . MET A 1 79 ? -24.590 20.291 13.568 1.00 56.19 79 MET A O 1
ATOM 637 N N . PRO A 1 80 ? -23.235 18.486 13.672 1.00 59.62 80 PRO A N 1
ATOM 638 C CA . PRO A 1 80 ? -23.411 18.286 15.100 1.00 59.62 80 PRO A CA 1
ATOM 639 C C . PRO A 1 80 ? -23.058 19.567 15.857 1.00 59.62 80 PRO A C 1
ATOM 641 O O . PRO A 1 80 ? -21.966 20.117 15.698 1.00 59.62 80 PRO A O 1
ATOM 644 N N . SER A 1 81 ? -23.966 20.042 16.708 1.00 60.22 81 SER A N 1
ATOM 645 C CA . SER A 1 81 ? -23.771 21.243 17.535 1.00 60.22 81 SER A CA 1
ATOM 646 C C . SER A 1 81 ? -22.511 21.168 18.414 1.00 60.22 81 SER A C 1
ATOM 648 O O . SER A 1 81 ? -21.926 22.200 18.759 1.00 60.22 81 SER A O 1
ATOM 650 N N . VAL A 1 82 ? -22.057 19.947 18.714 1.00 63.22 82 VAL A N 1
ATOM 651 C CA . VAL A 1 82 ? -20.797 19.632 19.400 1.00 63.22 82 VAL A CA 1
ATOM 652 C C . VAL A 1 82 ? -19.587 20.193 18.644 1.00 63.22 82 VAL A C 1
ATOM 654 O O . VAL A 1 82 ? -18.794 20.919 19.241 1.00 63.22 82 VAL A O 1
ATOM 657 N N . LEU A 1 83 ? -19.502 19.989 17.323 1.00 69.44 83 LEU A N 1
ATOM 658 C CA . LEU A 1 83 ? -18.376 20.468 16.506 1.00 69.44 83 LEU A CA 1
ATOM 659 C C . LEU A 1 83 ? -18.295 21.999 16.487 1.00 69.44 83 LEU A C 1
ATOM 661 O O . LEU A 1 83 ? -17.221 22.585 16.595 1.00 69.44 83 LEU A O 1
ATOM 665 N N . LEU A 1 84 ? -19.445 22.671 16.439 1.00 69.81 84 LEU A N 1
ATOM 666 C CA . LEU A 1 84 ? -19.518 24.133 16.481 1.00 69.81 84 LEU A CA 1
ATOM 667 C C . LEU A 1 84 ? -19.122 24.711 17.850 1.00 69.81 84 LEU A C 1
ATOM 669 O O . LEU A 1 84 ? -18.718 25.873 17.941 1.00 69.81 84 LEU A O 1
ATOM 673 N N . SER A 1 85 ? -19.275 23.929 18.917 1.00 73.69 85 SER A N 1
ATOM 674 C CA . SER A 1 85 ? -18.921 24.316 20.286 1.00 73.69 85 SER A CA 1
ATOM 675 C C . SER A 1 85 ? -17.423 24.115 20.542 1.00 73.69 85 SER A C 1
ATOM 677 O O . SER A 1 85 ? -16.773 25.009 21.085 1.00 73.69 85 SER A O 1
ATOM 679 N N . GLU A 1 86 ? -16.850 23.010 20.055 1.00 75.31 86 GLU A N 1
ATOM 680 C CA . GLU A 1 86 ? -15.407 22.734 20.109 1.00 75.31 86 GLU A CA 1
ATOM 681 C C . GLU A 1 86 ? -14.586 23.723 19.282 1.00 75.31 86 GLU A C 1
ATOM 683 O O . GLU A 1 86 ? -13.606 24.271 19.788 1.00 75.31 86 GLU A O 1
ATOM 688 N N . VAL A 1 87 ? -15.010 24.033 18.050 1.00 77.75 87 VAL A N 1
ATOM 689 C CA . VAL A 1 87 ? -14.318 25.018 17.200 1.00 77.75 87 VAL A CA 1
ATOM 690 C C . VAL A 1 87 ? -14.288 26.390 17.877 1.00 77.75 87 VAL A C 1
ATOM 692 O O . VAL A 1 87 ? -13.240 27.036 17.933 1.00 77.75 87 VAL A O 1
ATOM 695 N N . ARG A 1 88 ? -15.409 26.819 18.474 1.00 76.19 88 ARG A N 1
ATOM 696 C CA . ARG A 1 88 ? -15.470 28.073 19.243 1.00 76.19 88 ARG A CA 1
ATOM 697 C C . ARG A 1 88 ? -14.531 28.058 20.446 1.00 76.19 88 ARG A C 1
ATOM 699 O O . ARG A 1 88 ? -13.897 29.074 20.730 1.00 76.19 88 ARG A O 1
ATOM 706 N N . HIS A 1 89 ? -14.429 26.933 21.147 1.00 78.69 89 HIS A N 1
ATOM 707 C CA . HIS A 1 89 ? -13.552 26.813 22.306 1.00 78.69 89 HIS A CA 1
ATOM 708 C C . HIS A 1 89 ? -12.068 26.845 21.909 1.00 78.69 89 HIS A C 1
ATOM 710 O O . HIS A 1 89 ? -11.296 27.606 22.494 1.00 78.69 89 HIS A O 1
ATOM 716 N N . ALA A 1 90 ? -11.692 26.121 20.852 1.00 78.19 90 ALA A N 1
ATOM 717 C CA . ALA A 1 90 ? -10.340 26.118 20.303 1.00 78.19 90 ALA A CA 1
ATOM 718 C C . ALA A 1 90 ? -9.915 27.518 19.835 1.00 78.19 90 ALA A C 1
ATOM 720 O O . ALA A 1 90 ? -8.863 28.004 20.242 1.00 78.19 90 ALA A O 1
ATOM 721 N N . MET A 1 91 ? -10.766 28.222 19.077 1.00 77.31 91 MET A N 1
ATOM 722 C CA . MET A 1 91 ? -10.505 29.600 18.633 1.00 77.31 91 MET A CA 1
ATOM 723 C C . MET A 1 91 ? -10.332 30.583 19.797 1.00 77.31 91 MET A C 1
ATOM 725 O O . MET A 1 91 ? -9.539 31.519 19.713 1.00 77.31 91 MET A O 1
ATOM 729 N N . LYS A 1 92 ? -11.073 30.388 20.893 1.00 75.06 92 LYS A N 1
ATOM 730 C CA . LYS A 1 92 ? -10.942 31.218 22.095 1.00 75.06 92 LYS A CA 1
ATOM 731 C C . LYS A 1 92 ? -9.639 30.921 22.848 1.00 75.06 92 LYS A C 1
ATOM 733 O O . LYS A 1 92 ? -9.053 31.839 23.410 1.00 75.06 92 LYS A O 1
ATOM 738 N N . SER A 1 93 ? -9.169 29.674 22.816 1.00 68.31 93 SER A N 1
ATOM 739 C CA . SER A 1 93 ? -7.916 29.241 23.448 1.00 68.31 93 SER A CA 1
ATOM 740 C C . SER A 1 93 ? -6.672 29.834 22.771 1.00 68.31 93 SER A C 1
ATOM 742 O O . SER A 1 93 ? -5.784 30.322 23.465 1.00 68.31 93 SER A O 1
ATOM 744 N N . VAL A 1 94 ? -6.628 29.905 21.433 1.00 70.00 94 VAL A N 1
ATOM 745 C CA . VAL A 1 94 ? -5.487 30.511 20.708 1.00 70.00 94 VAL A CA 1
ATOM 746 C C . VAL A 1 94 ? -5.422 32.041 20.780 1.00 70.00 94 VAL A C 1
ATOM 748 O O . VAL A 1 94 ? -4.400 32.613 20.417 1.00 70.00 94 VAL A O 1
ATOM 751 N N . LYS A 1 95 ? -6.470 32.720 21.263 1.00 61.50 95 LYS A N 1
ATOM 752 C CA . LYS A 1 95 ? -6.509 34.192 21.345 1.00 61.50 95 LYS A CA 1
ATOM 753 C C . LYS A 1 95 ? -5.909 34.770 22.641 1.00 61.50 95 LYS A C 1
ATOM 755 O O . LYS A 1 95 ? -5.802 35.985 22.753 1.00 61.50 95 LYS A O 1
ATOM 760 N N . ASN A 1 96 ? -5.493 33.924 23.588 1.00 59.34 96 ASN A N 1
ATOM 761 C CA . ASN A 1 96 ? -4.923 34.332 24.883 1.00 59.34 96 ASN A CA 1
ATOM 762 C C . ASN A 1 96 ? -3.410 34.034 25.020 1.00 59.34 96 ASN A C 1
ATOM 764 O O . ASN A 1 96 ? -2.956 33.746 26.127 1.00 59.34 96 ASN A O 1
ATOM 768 N N . ARG A 1 97 ? -2.632 34.066 23.929 1.00 53.91 97 ARG A N 1
ATOM 769 C CA . ARG A 1 97 ? -1.163 33.947 23.978 1.00 53.91 97 ARG A CA 1
ATOM 770 C C . ARG A 1 97 ? -0.483 35.259 23.618 1.00 53.91 97 ARG A C 1
ATOM 772 O O . ARG A 1 97 ? -0.973 35.912 22.673 1.00 53.91 97 ARG A O 1
#

Foldseek 3Di:
DVVLVVQLVVCVVVVHDSVVSNVVVVVVVVVQVQQADPVRDGDPDPVSSVVSVVVSVCVVPVPDDPDPPPPPDVPDDDPDVVVVVVVVVVVVVVVPD

pLDDT: mean 75.56, std 13.49, range [45.0, 95.25]

Radius of gyration: 22.92 Å; chains: 1; bounding box: 52×50×43 Å

O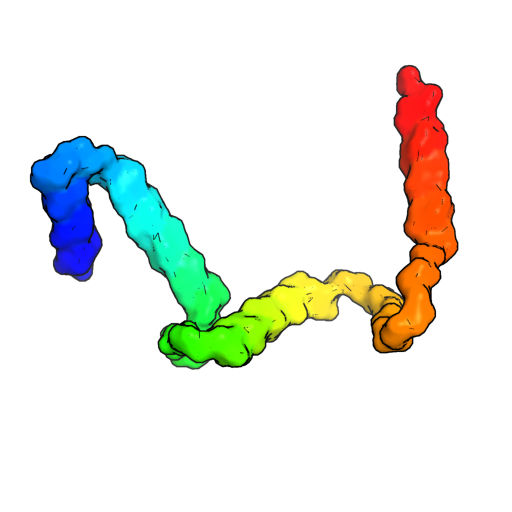rganism: NCBI:txid53326

Sequence (97 aa):
MERRAAVLAEAAEAGRSVRITRRDFANRKTKMTALRRPEGTTSSSTRVMEKVIYDFYSGLFDSHVHLPLCHFREDGYVMPSVLLSEVRHAMKSVKNR

Secondary structure (DSSP, 8-state):
-HHHHHHHHHHHHTT--HHHHHHHHHHHHHHHHHTS-TT------HHHHHHHHHHHHHHHHTTS---------SS-----HHHHHHHHHHHHHGGG-